Protein AF-A0A6N7WEH2-F1 (afdb_monomer)

Foldseek 3Di:
DDDDDDPCSVVDDDDDDDDFADFPFPADDDDPDPVVNVVVVVVLVFQRCCDHPARAPGNPDDNDPDPVRRVVSVVVCVRGRD

Structure (mmCIF, N/CA/C/O backbone):
data_AF-A0A6N7WEH2-F1
#
_entry.id   AF-A0A6N7WEH2-F1
#
loop_
_atom_site.group_PDB
_atom_site.id
_atom_site.type_symbol
_atom_site.label_atom_id
_atom_site.label_alt_id
_atom_site.label_comp_id
_atom_site.label_asym_id
_atom_site.label_entity_id
_atom_site.label_seq_id
_atom_site.pdbx_PDB_ins_code
_atom_site.Cartn_x
_atom_site.Cartn_y
_atom_site.Cartn_z
_atom_site.occupancy
_atom_site.B_iso_or_equiv
_atom_site.auth_seq_id
_atom_site.auth_comp_id
_atom_site.auth_asym_id
_atom_site.auth_atom_id
_atom_site.pdbx_PDB_model_num
ATOM 1 N N . MET A 1 1 ? -14.994 -0.267 15.156 1.00 70.75 1 MET A N 1
ATOM 2 C CA . MET A 1 1 ? -15.809 0.598 16.031 1.00 70.75 1 MET A CA 1
ATOM 3 C C . MET A 1 1 ? -17.125 -0.116 16.246 1.00 70.75 1 MET A C 1
ATOM 5 O O . MET A 1 1 ? -17.693 -0.576 15.266 1.00 70.75 1 MET A O 1
ATOM 9 N N . PHE A 1 2 ? -17.542 -0.306 17.493 1.00 81.44 2 PHE A N 1
ATOM 10 C CA . PHE A 1 2 ? -18.834 -0.911 17.805 1.00 81.44 2 PHE A CA 1
ATOM 11 C C . PHE A 1 2 ? -19.812 0.211 18.149 1.00 81.44 2 PHE A C 1
ATOM 13 O O . PHE A 1 2 ? -19.491 1.047 18.991 1.00 81.44 2 PHE A O 1
ATOM 20 N N . VAL A 1 3 ? -20.964 0.239 17.479 1.00 80.81 3 VAL A N 1
ATOM 21 C CA . VAL A 1 3 ? -22.069 1.150 17.794 1.00 80.81 3 VAL A CA 1
ATOM 22 C C . VAL A 1 3 ? -23.194 0.284 18.369 1.00 80.81 3 VAL A C 1
ATOM 24 O O . VAL A 1 3 ? -23.728 -0.549 17.633 1.00 80.81 3 VAL A O 1
ATOM 27 N N . PRO A 1 4 ? -23.507 0.389 19.673 1.00 78.38 4 PRO A N 1
ATOM 28 C CA . PRO A 1 4 ? -24.557 -0.416 20.287 1.00 78.38 4 PRO A CA 1
ATOM 29 C C . PRO A 1 4 ? -25.925 -0.054 19.706 1.00 78.38 4 PRO A C 1
ATOM 31 O O . PRO A 1 4 ? -26.205 1.114 19.451 1.00 78.38 4 PRO A O 1
ATOM 34 N N . VAL A 1 5 ? -26.780 -1.058 19.515 1.00 78.50 5 VAL A N 1
ATOM 35 C CA . VAL A 1 5 ? -28.139 -0.875 18.987 1.00 78.50 5 VAL A CA 1
ATOM 36 C C . VAL A 1 5 ? -29.049 -0.300 20.084 1.00 78.50 5 VAL A C 1
ATOM 38 O O . VAL A 1 5 ? -29.102 -0.857 21.178 1.00 78.50 5 VAL A O 1
ATOM 41 N N . GLY A 1 6 ? -29.757 0.804 19.810 1.00 80.94 6 GLY A N 1
ATOM 42 C CA . GLY A 1 6 ? -30.671 1.468 20.753 1.00 80.94 6 GLY A CA 1
ATOM 43 C C . GLY A 1 6 ? -31.343 2.721 20.170 1.00 80.94 6 GLY A C 1
ATOM 44 O O . GLY A 1 6 ? -31.026 3.126 19.052 1.00 80.94 6 GLY A O 1
ATOM 45 N N . GLU A 1 7 ? -32.251 3.347 20.931 1.00 73.69 7 GLU A N 1
ATOM 46 C CA . GLU A 1 7 ? -33.112 4.464 20.475 1.00 73.69 7 GLU A CA 1
ATOM 47 C C . GLU A 1 7 ? -32.348 5.678 19.915 1.00 73.69 7 GLU A C 1
ATOM 49 O O . GLU A 1 7 ? -32.871 6.395 19.069 1.00 73.69 7 GLU A O 1
ATOM 54 N N . ASN A 1 8 ? -31.088 5.871 20.316 1.00 75.31 8 ASN A N 1
ATOM 55 C CA . ASN A 1 8 ? -30.264 7.012 19.908 1.00 75.31 8 ASN A CA 1
ATOM 56 C C . ASN A 1 8 ? -29.270 6.705 18.770 1.00 75.31 8 ASN A C 1
ATOM 58 O O . ASN A 1 8 ? -28.462 7.565 18.427 1.00 75.31 8 ASN A O 1
ATOM 62 N N . VAL A 1 9 ? -29.294 5.507 18.166 1.00 80.19 9 VAL A N 1
ATOM 63 C CA . VAL A 1 9 ? -28.396 5.153 17.040 1.00 80.19 9 VAL A CA 1
ATOM 64 C C . VAL A 1 9 ? -28.575 6.086 15.846 1.00 80.19 9 VAL A C 1
ATOM 66 O O . VAL A 1 9 ? -27.601 6.425 15.181 1.00 80.19 9 VAL A O 1
ATOM 69 N N . SER A 1 10 ? -29.803 6.540 15.602 1.00 78.06 10 SER A N 1
ATOM 70 C CA . SER A 1 10 ? -30.138 7.485 14.532 1.00 78.06 10 SER A CA 1
ATOM 71 C C . SER A 1 10 ? -29.506 8.872 14.709 1.00 78.06 10 SER A C 1
ATOM 73 O O . SER A 1 10 ? -29.486 9.643 13.754 1.00 78.06 10 SER A O 1
ATOM 75 N N . LEU A 1 11 ? -28.975 9.186 15.897 1.00 83.94 11 LEU A N 1
ATOM 76 C CA . LEU A 1 11 ? -28.289 10.446 16.203 1.00 83.94 11 LEU A CA 1
ATOM 77 C C . LEU A 1 11 ? -26.764 10.367 15.999 1.00 83.94 11 LEU A C 1
ATOM 79 O O . LEU A 1 11 ? -26.071 11.361 16.209 1.00 83.94 11 LEU A O 1
ATOM 83 N N . VAL A 1 12 ? -26.221 9.202 15.622 1.00 86.00 12 VAL A N 1
ATOM 84 C CA . VAL A 1 12 ? -24.776 8.983 15.461 1.00 86.00 12 VAL A CA 1
ATOM 85 C C . VAL A 1 12 ? -24.390 8.986 13.983 1.00 86.00 12 VAL A C 1
ATOM 87 O O . VAL A 1 12 ? -24.828 8.133 13.214 1.00 86.00 12 VAL A O 1
ATOM 90 N N . THR A 1 13 ? -23.488 9.889 13.601 1.00 88.31 13 THR A N 1
ATOM 91 C CA . THR A 1 13 ? -22.845 9.886 12.278 1.00 88.31 13 THR A CA 1
ATOM 92 C C . THR A 1 13 ? -21.518 9.134 12.346 1.00 88.31 13 THR A C 1
ATOM 94 O O . THR A 1 13 ? -20.698 9.386 13.229 1.00 88.31 13 THR A O 1
ATOM 97 N N . VAL A 1 14 ? -21.293 8.207 11.411 1.00 88.00 14 VAL A N 1
ATOM 98 C CA . VAL A 1 14 ? -20.025 7.475 11.281 1.00 88.00 14 VAL A CA 1
ATOM 99 C C . VAL A 1 14 ? -19.262 8.013 10.081 1.00 88.00 14 VAL A C 1
ATOM 101 O O . VAL A 1 14 ? -19.747 7.951 8.954 1.00 88.00 14 VAL A O 1
ATOM 104 N N . GLU A 1 15 ? -18.046 8.489 10.324 1.00 91.81 15 GLU A N 1
ATOM 105 C CA . GLU A 1 15 ? -17.159 9.016 9.290 1.00 91.81 15 GLU A CA 1
ATOM 106 C C . GLU A 1 1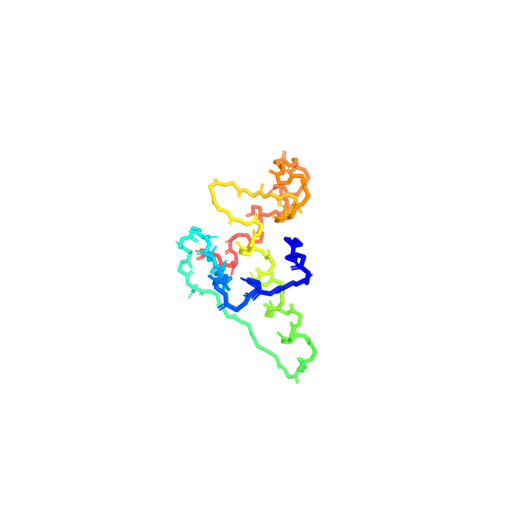5 ? -15.831 8.256 9.279 1.00 91.81 15 GLU A C 1
ATOM 108 O O . GLU A 1 15 ? -15.324 7.821 10.317 1.00 91.81 15 GLU A O 1
ATOM 113 N N . ALA A 1 16 ? -15.249 8.109 8.090 1.00 92.00 16 ALA A N 1
ATOM 114 C CA . ALA A 1 16 ? -13.914 7.563 7.904 1.00 92.00 16 ALA A CA 1
ATOM 115 C C . ALA A 1 16 ? -13.028 8.628 7.258 1.00 92.00 16 ALA A C 1
ATOM 117 O O . ALA A 1 16 ? -13.257 9.043 6.125 1.00 92.00 16 ALA A O 1
ATOM 118 N N . LEU A 1 17 ? -11.997 9.053 7.983 1.00 93.81 17 LEU A N 1
ATOM 119 C CA . LEU A 1 17 ? -11.014 10.001 7.475 1.00 93.81 17 LEU A CA 1
ATOM 120 C C . LEU A 1 17 ? -9.840 9.229 6.885 1.00 93.81 17 LEU A C 1
ATOM 122 O O . LEU A 1 17 ? -9.061 8.610 7.616 1.00 93.81 17 LEU A O 1
ATOM 126 N N . TYR A 1 18 ? -9.710 9.270 5.562 1.00 91.31 18 TYR A N 1
ATOM 127 C CA . TYR A 1 18 ? -8.557 8.695 4.888 1.00 91.31 18 TYR A CA 1
ATOM 128 C C . TYR A 1 18 ? -7.342 9.606 5.072 1.00 91.31 18 TYR A C 1
ATOM 130 O O . TYR A 1 18 ? -7.328 10.746 4.613 1.00 91.31 18 TYR A O 1
ATOM 138 N N . LYS A 1 19 ? -6.326 9.106 5.779 1.00 89.38 19 LYS A N 1
ATOM 139 C CA . LYS A 1 19 ? -5.057 9.805 5.997 1.00 89.38 19 LYS A CA 1
ATOM 140 C C . LYS A 1 19 ? -3.968 9.123 5.190 1.00 89.38 19 LYS A C 1
ATOM 142 O O . LYS A 1 19 ? -3.792 7.913 5.309 1.00 89.38 19 LYS A O 1
ATOM 147 N N . TYR A 1 20 ? -3.236 9.909 4.416 1.00 89.44 20 TYR A N 1
ATOM 148 C CA . TYR A 1 20 ? -2.158 9.432 3.564 1.00 89.44 20 TYR A CA 1
ATOM 149 C C . TYR A 1 20 ? -1.087 10.514 3.411 1.00 89.44 20 TYR A C 1
ATOM 151 O O . TYR A 1 20 ? -1.343 11.695 3.656 1.00 89.44 20 TYR A O 1
ATOM 159 N N . VAL A 1 21 ? 0.114 10.097 3.018 1.00 90.88 21 VAL A N 1
ATOM 160 C CA . VAL A 1 21 ? 1.115 11.002 2.447 1.00 90.88 21 VAL A CA 1
ATOM 161 C C . VAL A 1 21 ? 0.881 11.033 0.947 1.00 90.88 21 VAL A C 1
ATOM 163 O O . VAL A 1 21 ? 0.714 9.981 0.328 1.00 90.88 21 VAL A O 1
ATOM 166 N N . ASP A 1 22 ? 0.817 12.233 0.376 1.00 88.88 22 ASP A N 1
ATOM 167 C CA . ASP A 1 22 ? 0.540 12.386 -1.046 1.00 88.88 22 ASP A CA 1
ATOM 168 C C . ASP A 1 22 ? 1.758 11.974 -1.880 1.00 88.88 22 ASP A C 1
ATOM 170 O O . ASP A 1 22 ? 2.764 12.683 -1.950 1.00 88.88 22 ASP A O 1
ATOM 174 N N . PHE A 1 23 ? 1.671 10.788 -2.482 1.00 86.25 23 PHE A N 1
ATOM 175 C CA . PHE A 1 23 ? 2.663 10.280 -3.419 1.00 86.25 23 PHE A CA 1
ATOM 176 C C . PHE A 1 23 ? 2.133 10.461 -4.843 1.00 86.25 23 PHE A C 1
ATOM 178 O O . PHE A 1 23 ? 1.128 9.825 -5.191 1.00 86.25 23 PHE A O 1
ATOM 185 N N . PRO A 1 24 ? 2.808 11.240 -5.708 1.00 83.94 24 PRO A N 1
ATOM 186 C CA . PRO A 1 24 ? 2.371 11.400 -7.087 1.00 83.94 24 PRO A CA 1
ATOM 187 C C . PRO A 1 24 ? 2.290 10.033 -7.777 1.00 83.94 24 PRO A C 1
ATOM 189 O O . PRO A 1 24 ? 3.189 9.198 -7.653 1.00 83.94 24 PRO A O 1
ATOM 192 N N . LYS A 1 25 ? 1.200 9.779 -8.506 1.00 82.19 25 LYS A N 1
ATOM 193 C CA . LYS A 1 25 ? 1.040 8.540 -9.275 1.00 82.19 25 LYS A CA 1
ATOM 194 C C . LYS A 1 25 ? 1.902 8.610 -10.536 1.00 82.19 25 LYS A C 1
ATOM 196 O O . LYS A 1 25 ? 1.455 9.097 -11.568 1.00 82.19 25 LYS A O 1
ATOM 201 N N . ARG A 1 26 ? 3.159 8.178 -10.418 1.00 87.62 26 ARG A N 1
ATOM 202 C CA . ARG A 1 26 ? 4.146 8.181 -11.515 1.00 87.62 26 ARG A CA 1
ATOM 203 C C . ARG A 1 26 ? 4.227 6.854 -12.261 1.00 87.62 26 ARG A C 1
ATOM 205 O O . ARG A 1 26 ? 4.674 6.821 -13.400 1.00 87.62 26 ARG A O 1
ATOM 212 N N . SER A 1 27 ? 3.772 5.779 -11.631 1.00 87.94 27 SER A N 1
ATOM 213 C CA . SER A 1 27 ? 3.874 4.428 -12.157 1.00 87.94 27 SER A CA 1
ATOM 214 C C . SER A 1 27 ? 2.600 3.971 -12.863 1.00 87.94 27 SER A C 1
ATOM 216 O O . SER A 1 27 ? 1.477 4.353 -12.518 1.00 87.94 27 SER A O 1
ATOM 218 N N . SER A 1 28 ? 2.781 3.113 -13.864 1.00 92.88 28 SER A N 1
ATOM 219 C CA . SER A 1 28 ? 1.701 2.373 -14.510 1.00 92.88 28 SER A CA 1
ATOM 220 C C . SER A 1 28 ? 2.233 1.039 -15.021 1.00 92.88 28 SER A C 1
ATOM 222 O O . SER A 1 28 ? 3.395 0.934 -15.409 1.00 92.88 28 SER A O 1
ATOM 224 N N . PHE A 1 29 ? 1.381 0.021 -15.006 1.00 95.94 29 PHE A N 1
ATOM 225 C CA . PHE A 1 29 ? 1.668 -1.288 -15.573 1.00 95.94 29 PHE A CA 1
ATOM 226 C C . PHE A 1 29 ? 0.389 -1.828 -16.205 1.00 95.94 29 PHE A C 1
ATOM 228 O O . PHE A 1 29 ? -0.705 -1.627 -15.676 1.00 95.94 29 PHE A O 1
ATOM 235 N N . SER A 1 30 ? 0.528 -2.508 -17.339 1.00 97.44 30 SER A N 1
ATOM 236 C CA . SER A 1 30 ? -0.561 -3.233 -17.979 1.00 97.44 30 SER A CA 1
ATOM 237 C C . SER A 1 30 ? 0.003 -4.338 -18.863 1.00 97.44 30 SER A C 1
ATOM 239 O O . SER A 1 30 ? 1.041 -4.170 -19.505 1.00 97.44 30 SER A O 1
ATOM 241 N N . CYS A 1 31 ? -0.693 -5.466 -18.904 1.00 98.38 31 CYS A N 1
ATOM 242 C CA . CYS A 1 31 ? -0.414 -6.585 -19.788 1.00 98.38 31 CYS A CA 1
ATOM 243 C C . CYS A 1 31 ? -1.720 -7.237 -20.275 1.00 98.38 31 C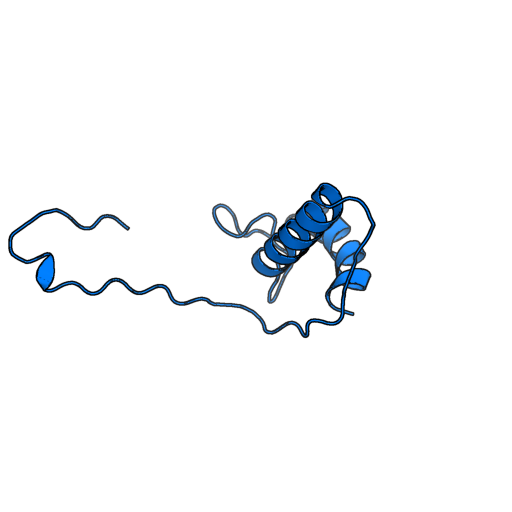YS A C 1
ATOM 245 O O . CYS A 1 31 ? -2.819 -6.832 -19.886 1.00 98.38 31 CYS A O 1
ATOM 247 N N . SER A 1 32 ? -1.608 -8.246 -21.142 1.00 98.69 32 SER A N 1
ATOM 248 C CA . SER A 1 32 ? -2.759 -8.987 -21.679 1.00 98.69 32 SER A CA 1
ATOM 249 C C . SER A 1 32 ? -3.480 -9.850 -20.639 1.00 98.69 32 SER A C 1
ATOM 251 O O . SER A 1 32 ? -4.642 -10.199 -20.843 1.00 98.69 32 SER A O 1
ATOM 253 N N . ASP A 1 33 ? -2.818 -10.193 -19.532 1.00 98.69 33 ASP A N 1
ATOM 254 C CA . ASP A 1 33 ? -3.407 -10.979 -18.453 1.00 98.69 33 ASP A CA 1
ATOM 255 C C . ASP A 1 33 ? -4.133 -10.068 -17.448 1.00 98.69 33 ASP A C 1
ATOM 257 O O . ASP A 1 33 ? -3.530 -9.291 -16.701 1.00 98.69 33 ASP A O 1
ATOM 261 N N . GLY A 1 34 ? -5.462 -10.187 -17.410 1.00 98.69 34 GLY A N 1
ATOM 262 C CA . GLY A 1 34 ? -6.304 -9.398 -16.513 1.00 98.69 34 GLY A CA 1
ATOM 263 C C . GLY A 1 34 ? -6.070 -9.676 -15.024 1.00 98.69 34 GLY A C 1
ATOM 264 O O . GLY A 1 34 ? -6.235 -8.770 -14.205 1.00 98.69 34 GLY A O 1
ATOM 265 N N . LEU A 1 35 ? -5.654 -10.890 -14.649 1.00 98.69 35 LEU A N 1
ATOM 266 C CA . LEU A 1 35 ? -5.342 -11.221 -13.259 1.00 98.69 35 LEU A CA 1
ATOM 267 C C . LEU A 1 35 ? -4.062 -10.514 -12.813 1.00 98.69 35 LEU A C 1
ATOM 269 O O . LEU A 1 35 ? -4.028 -9.952 -11.720 1.00 98.69 35 LEU A O 1
ATOM 273 N N . VAL A 1 36 ? -3.038 -10.489 -13.665 1.00 98.69 36 VAL A N 1
ATOM 274 C CA . VAL A 1 36 ? -1.769 -9.810 -13.363 1.00 98.69 36 VAL A CA 1
ATOM 275 C C . VAL A 1 36 ? -1.978 -8.302 -13.223 1.00 98.69 36 VAL A C 1
ATOM 277 O O . VAL A 1 36 ? -1.449 -7.697 -12.290 1.00 98.69 36 VAL A O 1
ATOM 280 N N . ASN A 1 37 ? -2.821 -7.699 -14.064 1.00 98.56 37 ASN A N 1
ATOM 281 C CA . ASN A 1 37 ? -3.192 -6.286 -13.924 1.00 98.56 37 ASN A CA 1
ATOM 282 C C 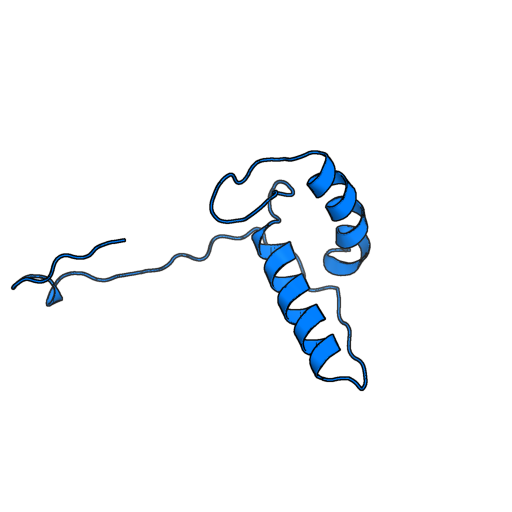. ASN A 1 37 ? -3.853 -6.004 -12.564 1.00 98.56 37 ASN A C 1
ATOM 284 O O . ASN A 1 37 ? -3.500 -5.040 -11.887 1.00 98.56 37 ASN A O 1
ATOM 288 N N . ARG A 1 38 ? -4.754 -6.887 -12.116 1.00 98.44 38 ARG A N 1
ATOM 289 C CA . ARG A 1 38 ? -5.395 -6.765 -10.801 1.00 98.44 38 ARG A CA 1
ATOM 290 C C . ARG A 1 38 ? -4.411 -6.959 -9.646 1.00 98.44 38 ARG A C 1
ATOM 292 O O . ARG A 1 38 ? -4.529 -6.268 -8.638 1.00 98.44 38 ARG A O 1
ATOM 299 N N . ILE A 1 39 ? -3.454 -7.882 -9.776 1.00 98.38 39 ILE A N 1
ATOM 300 C CA . ILE A 1 39 ? -2.377 -8.055 -8.789 1.00 98.38 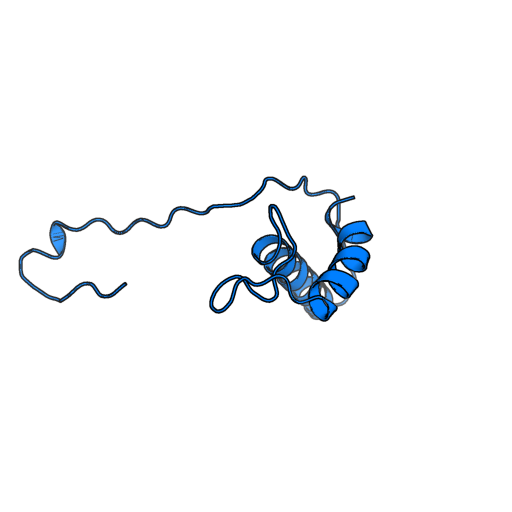39 ILE A CA 1
ATOM 301 C C . ILE A 1 39 ? -1.605 -6.744 -8.652 1.00 98.38 39 ILE A C 1
ATOM 303 O O . ILE A 1 39 ? -1.441 -6.266 -7.535 1.00 98.38 39 ILE A O 1
ATOM 307 N N . TRP A 1 40 ? -1.212 -6.124 -9.768 1.00 97.19 40 TRP A N 1
ATOM 308 C CA . TRP A 1 40 ? -0.507 -4.844 -9.749 1.00 97.19 40 TRP A CA 1
ATOM 309 C C . TRP A 1 40 ? -1.305 -3.733 -9.053 1.00 97.19 40 TRP A C 1
ATOM 311 O O . TRP A 1 40 ? -0.770 -3.058 -8.175 1.00 97.19 40 TRP A O 1
ATOM 321 N N . GLU A 1 41 ? -2.589 -3.563 -9.386 1.00 96.88 41 GLU A N 1
ATOM 322 C CA . GLU A 1 41 ? -3.449 -2.543 -8.762 1.00 96.88 41 GLU A CA 1
ATOM 323 C C . GLU A 1 41 ? -3.582 -2.725 -7.244 1.00 96.88 41 GLU A C 1
ATOM 325 O O . GLU A 1 41 ? -3.505 -1.756 -6.478 1.00 96.88 41 GLU A O 1
ATOM 330 N N . VAL A 1 42 ? -3.762 -3.970 -6.791 1.00 97.44 42 VAL A N 1
ATOM 331 C CA . VAL A 1 42 ? -3.833 -4.285 -5.360 1.00 97.44 42 VAL A CA 1
ATOM 332 C C . VAL A 1 42 ? -2.476 -4.050 -4.698 1.00 97.44 42 VAL A C 1
ATOM 334 O O . VAL A 1 42 ? -2.434 -3.430 -3.639 1.00 97.44 42 VAL A O 1
ATOM 337 N N . SER A 1 43 ? -1.373 -4.467 -5.324 1.00 96.31 43 SER A N 1
ATOM 338 C CA . SER A 1 43 ? -0.019 -4.248 -4.809 1.00 96.31 43 SER A CA 1
ATOM 339 C C . SER A 1 43 ? 0.330 -2.763 -4.674 1.00 96.31 43 SER A C 1
ATOM 341 O O . SER A 1 43 ? 0.833 -2.379 -3.622 1.00 96.31 43 SER A O 1
ATOM 343 N N . ASP A 1 44 ? 0.019 -1.913 -5.662 1.00 95.06 44 ASP A N 1
ATOM 344 C CA . ASP A 1 44 ? 0.220 -0.453 -5.573 1.00 95.06 44 ASP A CA 1
ATOM 345 C C . ASP A 1 44 ? -0.605 0.146 -4.424 1.00 95.06 44 ASP A C 1
ATOM 347 O O . ASP A 1 44 ? -0.087 0.901 -3.600 1.00 95.06 44 ASP A O 1
ATOM 351 N N . THR A 1 45 ? -1.871 -0.262 -4.294 1.00 94.44 45 THR A N 1
ATOM 352 C CA . THR A 1 45 ? -2.745 0.187 -3.198 1.00 94.44 45 THR A CA 1
ATOM 353 C C . THR A 1 45 ? -2.189 -0.224 -1.833 1.00 94.44 45 THR A C 1
ATOM 355 O O . THR A 1 45 ? -2.091 0.601 -0.925 1.00 94.44 45 THR A O 1
ATOM 358 N N . THR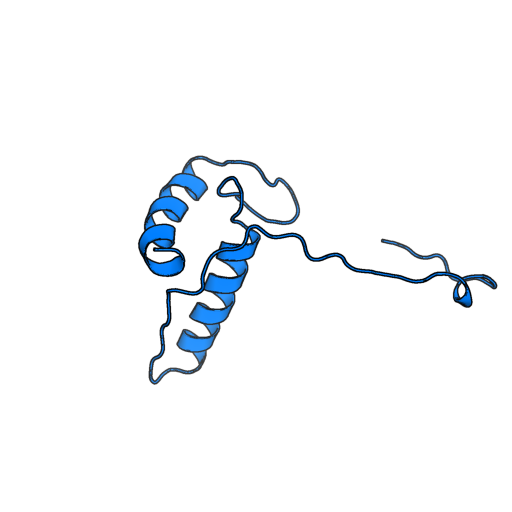 A 1 46 ? -1.792 -1.488 -1.671 1.00 95.69 46 THR A N 1
ATOM 359 C CA . THR A 1 46 ? -1.210 -2.000 -0.426 1.00 95.69 46 THR A CA 1
ATOM 360 C C . THR A 1 46 ? 0.091 -1.286 -0.091 1.00 95.69 46 THR A C 1
ATOM 362 O O . THR A 1 46 ? 0.266 -0.864 1.052 1.00 95.69 46 THR A O 1
ATOM 365 N N . PHE A 1 47 ? 0.970 -1.100 -1.075 1.00 95.38 47 PHE A N 1
ATOM 366 C CA . PHE A 1 47 ? 2.247 -0.431 -0.871 1.00 95.38 47 PHE A CA 1
ATOM 367 C C . PHE A 1 47 ? 2.047 1.018 -0.426 1.00 95.38 47 PHE A C 1
ATOM 369 O O . PHE A 1 47 ? 2.660 1.442 0.549 1.00 95.38 47 PHE A O 1
ATOM 376 N N . ARG A 1 48 ? 1.120 1.759 -1.049 1.00 93.62 48 ARG A N 1
ATOM 377 C CA . ARG A 1 48 ? 0.750 3.123 -0.628 1.00 93.62 48 ARG A CA 1
ATOM 378 C C . ARG A 1 48 ? 0.179 3.172 0.786 1.00 93.62 48 ARG A C 1
ATOM 380 O O . ARG A 1 48 ? 0.527 4.075 1.530 1.00 93.62 48 ARG A O 1
ATOM 387 N N . LEU A 1 49 ? -0.659 2.213 1.180 1.00 94.56 49 LEU A N 1
ATOM 388 C CA . LEU A 1 49 ? -1.217 2.147 2.539 1.00 94.56 49 LEU A CA 1
ATOM 389 C C . LEU A 1 49 ? -0.162 1.814 3.605 1.00 94.56 49 LEU A C 1
ATOM 391 O O . LEU A 1 49 ? -0.287 2.248 4.750 1.00 94.56 49 LEU A O 1
ATOM 395 N N . ALA A 1 50 ? 0.856 1.036 3.239 1.00 95.94 50 ALA A N 1
ATOM 396 C CA . ALA A 1 50 ? 1.997 0.703 4.088 1.00 95.94 50 ALA A CA 1
ATOM 397 C C . ALA A 1 50 ? 3.146 1.728 3.987 1.00 95.94 50 ALA A C 1
ATOM 399 O O . ALA A 1 50 ? 4.176 1.559 4.636 1.00 95.94 50 ALA A O 1
ATOM 400 N N . SER A 1 51 ? 2.971 2.797 3.205 1.00 94.25 51 SER A N 1
ATOM 401 C CA . SER A 1 51 ? 3.968 3.846 2.997 1.00 94.25 51 SER A CA 1
ATOM 402 C C . SER A 1 51 ? 3.461 5.195 3.489 1.00 94.25 51 SER A C 1
ATOM 404 O O . SER A 1 51 ? 2.299 5.560 3.336 1.00 94.25 51 SER A O 1
ATOM 406 N N . GLY A 1 52 ? 4.358 5.987 4.056 1.00 89.44 52 GLY A N 1
ATOM 407 C CA . GLY A 1 52 ? 4.066 7.354 4.454 1.00 89.44 52 GLY A CA 1
ATOM 408 C C . GLY A 1 52 ? 5.355 8.096 4.744 1.00 89.44 52 GLY A C 1
ATOM 409 O O . GLY A 1 52 ? 6.223 8.206 3.887 1.00 89.44 52 GLY A O 1
ATOM 410 N N . ILE A 1 53 ? 5.504 8.563 5.981 1.00 91.12 53 ILE A N 1
ATOM 411 C CA . ILE A 1 53 ? 6.782 9.107 6.466 1.00 91.12 53 ILE A CA 1
ATOM 412 C C . ILE A 1 53 ? 7.861 8.000 6.490 1.00 91.12 53 ILE A C 1
ATOM 414 O O . ILE A 1 53 ? 9.039 8.280 6.292 1.00 91.12 53 ILE A O 1
ATOM 418 N N . PHE A 1 54 ? 7.444 6.741 6.677 1.00 94.06 54 PHE A N 1
ATOM 419 C CA . PHE A 1 54 ? 8.285 5.541 6.658 1.00 94.06 54 PHE A CA 1
ATOM 420 C C . PHE A 1 54 ? 7.597 4.402 5.888 1.00 94.06 54 PHE A C 1
ATOM 422 O O . PHE A 1 54 ? 6.393 4.476 5.627 1.00 94.06 54 PHE A O 1
ATOM 429 N N . PHE A 1 55 ? 8.353 3.344 5.574 1.00 95.88 55 PHE A N 1
ATOM 430 C CA . PHE A 1 55 ? 7.806 2.054 5.146 1.00 95.88 55 PHE A CA 1
ATOM 431 C C . PHE A 1 55 ? 7.471 1.203 6.369 1.00 95.88 55 PHE A C 1
ATOM 433 O O . PHE A 1 55 ? 8.303 1.046 7.265 1.00 95.88 55 PHE A O 1
ATOM 440 N N . LEU A 1 56 ? 6.246 0.693 6.406 1.00 96.62 56 LEU A N 1
ATOM 441 C CA . LEU A 1 56 ? 5.693 -0.079 7.510 1.00 96.62 56 LEU A CA 1
ATOM 442 C C . LEU A 1 56 ? 5.489 -1.531 7.079 1.00 96.62 56 LEU A C 1
ATOM 444 O O . LEU A 1 56 ? 5.171 -1.794 5.923 1.00 96.62 56 LEU A O 1
ATOM 448 N N . ASP A 1 57 ? 5.574 -2.457 8.027 1.00 96.12 57 ASP A N 1
ATOM 449 C CA . ASP A 1 57 ? 5.195 -3.864 7.824 1.00 96.12 57 ASP A CA 1
ATOM 450 C C . ASP A 1 57 ? 3.707 -4.026 7.450 1.00 96.12 57 ASP A C 1
ATOM 452 O O . ASP A 1 57 ? 3.315 -4.907 6.686 1.00 96.12 57 ASP A O 1
ATOM 456 N N . GLY A 1 58 ? 2.844 -3.146 7.967 1.00 95.31 58 GLY A N 1
ATOM 457 C CA . GLY A 1 58 ? 1.427 -3.164 7.640 1.00 95.31 58 GLY A CA 1
ATOM 458 C C . GLY A 1 58 ? 0.624 -2.014 8.236 1.00 95.31 58 GLY A C 1
ATOM 459 O O . GLY A 1 58 ? 0.927 -1.467 9.292 1.00 95.31 58 GLY A O 1
ATOM 460 N N . VAL A 1 59 ? -0.487 -1.674 7.578 1.00 94.12 59 VAL A N 1
ATOM 461 C CA . VAL A 1 59 ? -1.311 -0.496 7.915 1.00 94.12 59 VAL A CA 1
ATOM 462 C C . VAL A 1 59 ? -2.215 -0.676 9.148 1.00 94.12 59 VAL A C 1
ATOM 464 O O . VAL A 1 59 ? -2.761 0.299 9.667 1.00 94.12 59 VAL A O 1
ATOM 467 N N . LYS A 1 60 ? -2.426 -1.902 9.651 1.00 93.06 60 LYS A N 1
ATOM 468 C CA . LYS A 1 60 ? -3.418 -2.169 10.717 1.00 93.06 60 LYS A CA 1
ATOM 469 C C . LYS A 1 60 ? -2.819 -2.458 12.094 1.00 93.06 60 LYS A C 1
ATOM 471 O O . LYS A 1 60 ? -3.233 -1.803 13.044 1.00 93.06 60 LYS A O 1
ATOM 476 N N . ARG A 1 61 ? -1.983 -3.496 12.221 1.00 92.19 61 ARG A N 1
ATOM 477 C CA . ARG A 1 61 ? -1.620 -4.077 13.526 1.00 92.19 61 ARG A CA 1
ATOM 478 C C . ARG A 1 61 ? -0.423 -3.369 14.151 1.00 92.19 61 ARG A C 1
ATOM 480 O O . ARG A 1 61 ? -0.615 -2.650 15.122 1.00 92.19 61 ARG A O 1
ATOM 487 N N . GLU A 1 62 ? 0.773 -3.613 13.621 1.00 89.69 62 GLU A N 1
ATOM 488 C CA . GLU A 1 62 ? 2.014 -3.177 14.263 1.00 89.69 62 GLU A CA 1
ATOM 489 C C . GLU A 1 62 ? 2.409 -1.796 13.763 1.00 89.69 62 GLU A C 1
ATOM 491 O O . GLU A 1 62 ? 2.599 -0.908 14.589 1.00 89.69 62 GLU A O 1
ATOM 496 N N . ARG A 1 63 ? 2.383 -1.557 12.443 1.00 92.25 63 ARG A N 1
ATOM 497 C CA . ARG A 1 63 ? 2.789 -0.268 11.851 1.00 92.25 63 ARG A CA 1
ATOM 498 C C . ARG A 1 63 ? 4.224 0.079 12.253 1.00 92.25 63 ARG A C 1
ATOM 500 O O . ARG A 1 63 ? 4.527 1.235 12.548 1.00 92.25 63 ARG A O 1
ATOM 507 N N . TRP A 1 64 ? 5.078 -0.933 12.341 1.00 96.06 64 TRP A N 1
ATOM 508 C CA . TRP A 1 64 ? 6.471 -0.803 12.740 1.00 96.06 64 TRP A CA 1
ATOM 509 C C . TRP A 1 64 ? 7.367 -0.784 11.514 1.00 96.06 64 TRP A C 1
ATOM 511 O O . TRP A 1 64 ? 7.045 -1.320 10.453 1.00 96.06 64 TRP A O 1
ATOM 521 N N . ILE A 1 65 ? 8.525 -0.160 11.689 1.00 96.88 65 ILE A N 1
ATOM 522 C CA . ILE A 1 65 ? 9.58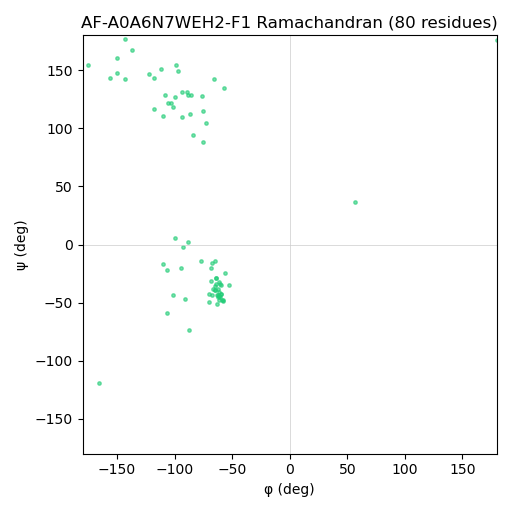7 -0.192 10.695 1.00 96.88 65 ILE A CA 1
ATOM 523 C C . ILE A 1 65 ? 10.363 -1.483 10.931 1.00 96.88 65 ILE A C 1
ATOM 525 O O . ILE A 1 65 ? 11.266 -1.542 11.768 1.00 96.88 65 ILE A O 1
ATOM 529 N N . TRP A 1 66 ? 9.983 -2.525 10.206 1.00 97.44 66 TRP A N 1
ATOM 530 C CA . TRP A 1 66 ? 10.726 -3.774 10.172 1.00 97.44 66 TRP A CA 1
ATOM 531 C C . TRP A 1 66 ? 11.789 -3.701 9.078 1.00 97.44 66 TRP A C 1
ATOM 533 O O . TRP A 1 66 ? 11.514 -3.325 7.942 1.00 97.44 66 TRP A O 1
ATOM 543 N N . SER A 1 67 ? 13.037 -4.013 9.425 1.00 96.75 67 SER A N 1
ATOM 544 C CA . SER A 1 67 ? 14.180 -3.796 8.528 1.00 96.75 67 SER A CA 1
ATOM 545 C C . SER A 1 67 ? 14.120 -4.640 7.252 1.00 96.75 67 SER A C 1
ATOM 547 O O . SER A 1 67 ? 14.534 -4.161 6.198 1.00 96.75 67 SER A O 1
ATOM 549 N N . GLY A 1 68 ? 13.583 -5.863 7.328 1.00 96.50 68 GLY A N 1
ATOM 550 C CA . GLY A 1 68 ? 13.378 -6.728 6.163 1.00 96.50 68 GLY A CA 1
ATOM 551 C C . GLY A 1 68 ? 12.393 -6.119 5.164 1.00 96.50 68 GLY A C 1
ATOM 552 O O . GLY A 1 68 ? 12.717 -5.958 3.987 1.00 96.50 68 GLY A O 1
ATOM 553 N N . ASP A 1 69 ? 11.229 -5.704 5.655 1.00 96.94 69 ASP A N 1
ATOM 554 C CA . ASP A 1 69 ? 10.174 -5.054 4.878 1.00 96.94 69 ASP A CA 1
ATOM 555 C C . ASP A 1 69 ? 10.645 -3.713 4.312 1.00 96.94 69 ASP A C 1
ATOM 557 O O . ASP A 1 69 ? 10.439 -3.426 3.132 1.00 96.94 69 ASP A O 1
ATOM 561 N N . ALA A 1 70 ? 11.347 -2.909 5.116 1.00 96.69 70 ALA A N 1
ATOM 562 C CA . ALA A 1 70 ? 11.914 -1.641 4.675 1.00 96.69 70 ALA A CA 1
ATOM 563 C C . ALA A 1 70 ? 12.920 -1.851 3.534 1.00 96.69 70 ALA A C 1
ATOM 565 O O . ALA A 1 70 ? 12.841 -1.161 2.519 1.00 96.69 70 ALA A O 1
ATOM 566 N N . TYR A 1 71 ? 13.820 -2.835 3.655 1.00 96.25 71 TYR A N 1
ATOM 567 C CA . TYR A 1 71 ? 14.802 -3.157 2.617 1.00 96.25 71 TYR A CA 1
ATOM 568 C C . TYR A 1 71 ? 14.139 -3.500 1.275 1.00 96.25 71 TYR A C 1
ATOM 570 O O . TYR A 1 71 ? 14.509 -2.935 0.245 1.00 96.25 71 TYR A O 1
ATOM 578 N N . GLN A 1 72 ? 13.120 -4.364 1.281 1.00 96.50 72 GLN A N 1
ATOM 579 C CA . GLN A 1 72 ? 12.357 -4.692 0.071 1.00 96.50 72 GLN A CA 1
ATOM 580 C C . GLN A 1 72 ? 11.580 -3.480 -0.464 1.00 96.50 72 GLN A C 1
ATOM 582 O O . GLN A 1 72 ? 11.542 -3.239 -1.673 1.00 96.50 72 GLN A O 1
ATOM 587 N N . SER A 1 73 ? 11.009 -2.678 0.433 1.00 96.56 73 SER A N 1
ATOM 588 C CA . SER A 1 73 ? 10.221 -1.499 0.075 1.00 96.56 73 SER A CA 1
ATOM 589 C C . SER A 1 73 ? 11.057 -0.427 -0.616 1.00 96.56 73 SER A C 1
ATOM 591 O O . SER A 1 73 ? 1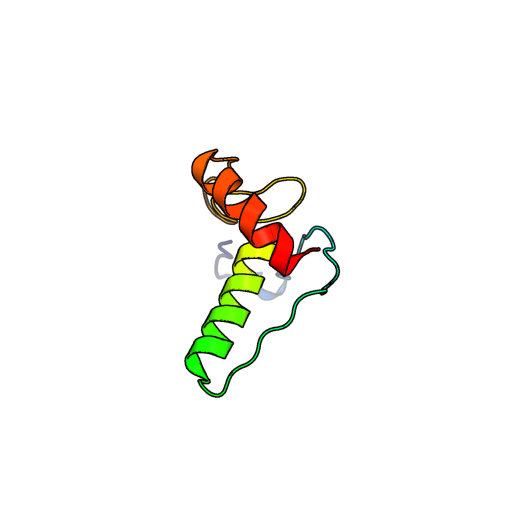0.581 0.188 -1.567 1.00 96.56 73 SER A O 1
ATOM 593 N N . TYR A 1 74 ? 12.324 -0.244 -0.233 1.00 94.81 74 TYR A N 1
ATOM 594 C CA . TYR A 1 74 ? 13.218 0.689 -0.927 1.00 94.81 74 TYR A CA 1
ATOM 595 C C . TYR A 1 74 ? 13.426 0.337 -2.401 1.00 94.81 74 TYR A C 1
ATOM 597 O O . TYR A 1 74 ? 13.541 1.249 -3.223 1.00 94.81 74 TYR A O 1
ATOM 605 N N . PHE A 1 75 ? 13.444 -0.955 -2.742 1.00 94.12 75 PHE A N 1
ATOM 606 C CA . PHE A 1 75 ? 13.534 -1.407 -4.128 1.00 94.12 75 PHE A CA 1
ATOM 607 C C . PHE A 1 75 ? 12.236 -1.122 -4.891 1.00 94.12 75 PHE A C 1
ATOM 609 O O . PHE A 1 75 ? 12.273 -0.509 -5.955 1.00 94.12 75 PHE A O 1
ATOM 616 N N . ILE A 1 76 ? 11.083 -1.497 -4.326 1.00 93.56 76 ILE A N 1
ATOM 617 C CA . ILE A 1 76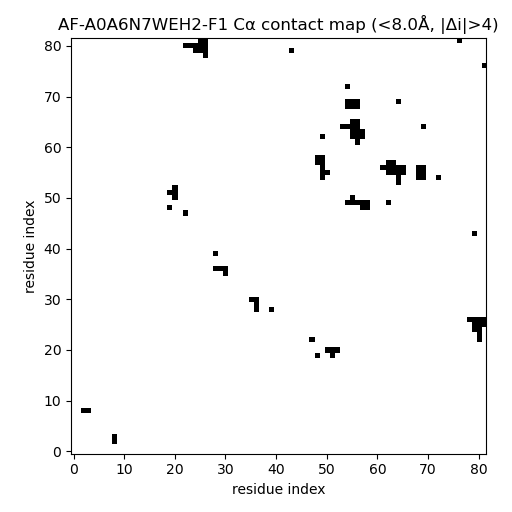 ? 9.761 -1.288 -4.947 1.00 93.56 76 ILE A CA 1
ATOM 618 C C . ILE A 1 76 ? 9.462 0.207 -5.139 1.00 93.56 76 ILE A C 1
ATOM 620 O O . ILE A 1 76 ? 8.926 0.612 -6.170 1.00 93.56 76 ILE A O 1
ATOM 624 N N . ASN A 1 77 ? 9.858 1.042 -4.179 1.00 93.50 77 ASN A N 1
ATOM 625 C CA . ASN A 1 77 ? 9.685 2.492 -4.210 1.00 93.50 77 ASN A CA 1
ATOM 626 C C . ASN A 1 77 ? 10.231 3.143 -5.493 1.00 93.50 77 ASN A C 1
ATOM 628 O O . ASN A 1 77 ? 9.619 4.088 -5.987 1.00 93.50 77 ASN A O 1
ATOM 632 N N . GLN A 1 78 ? 11.327 2.614 -6.056 1.00 92.00 78 GLN A N 1
ATOM 633 C CA . GLN A 1 78 ? 11.924 3.114 -7.306 1.00 92.00 78 GLN A CA 1
ATOM 634 C C . GLN A 1 78 ? 11.050 2.890 -8.546 1.00 92.00 78 GLN A C 1
ATOM 636 O O . GLN A 1 78 ? 11.333 3.466 -9.585 1.00 92.00 78 GLN A O 1
ATOM 641 N N . TYR A 1 79 ? 10.044 2.016 -8.460 1.00 90.50 79 TYR A N 1
ATOM 642 C CA . TYR A 1 79 ? 9.124 1.715 -9.558 1.00 90.50 79 TYR A CA 1
ATOM 643 C C . TYR A 1 79 ? 7.739 2.321 -9.345 1.00 90.50 79 TYR A C 1
ATOM 645 O O . TYR A 1 79 ? 6.978 2.436 -10.303 1.00 90.50 79 TYR A O 1
ATOM 653 N N . LEU A 1 80 ? 7.369 2.637 -8.097 1.00 90.94 80 LEU A N 1
ATOM 654 C CA . LEU A 1 80 ? 6.032 3.129 -7.758 1.00 90.94 80 LEU A CA 1
ATOM 655 C C . LEU A 1 80 ? 5.964 4.642 -7.540 1.00 90.94 80 LEU A C 1
ATOM 657 O O . LEU A 1 80 ? 4.997 5.269 -7.984 1.00 90.94 80 LEU A O 1
ATOM 661 N N . PHE A 1 81 ? 6.932 5.226 -6.830 1.00 90.06 81 PHE A N 1
ATOM 662 C CA . PHE A 1 81 ? 6.871 6.632 -6.403 1.00 90.06 81 PHE A CA 1
ATOM 663 C C . PHE A 1 81 ? 7.869 7.538 -7.133 1.00 90.06 81 PHE A C 1
ATOM 665 O O . PHE A 1 81 ? 7.690 8.759 -7.126 1.00 90.06 81 PHE A O 1
ATOM 672 N N . PHE A 1 82 ? 8.881 6.961 -7.781 1.00 86.25 82 PHE A N 1
ATOM 673 C CA . PHE A 1 82 ? 9.919 7.659 -8.541 1.00 86.25 82 PHE A CA 1
ATOM 674 C C . PHE A 1 82 ? 10.016 7.083 -9.947 1.00 86.25 82 PHE A C 1
ATOM 676 O O . PHE A 1 82 ? 10.350 7.892 -10.841 1.00 86.25 82 PHE A O 1
#

Mean predicted aligned error: 5.0 Å

Secondary structure (DSSP, 8-state):
-----STTGGG--------------------S-HHHHHHHHHHHHHHHHTBSSSB-S-SSS-----HHHHHHHHHHHHHHT-

Solvent-accessible surface area (backbone atoms only — not comparable to full-atom values): 5353 Å² total; per-residue (Å²): 138,88,78,78,89,58,96,62,49,88,78,62,86,88,84,83,84,89,81,79,60,92,67,65,87,72,49,84,82,81,65,93,50,68,66,60,39,50,50,50,55,51,49,53,51,51,51,54,61,20,36,55,102,53,51,32,73,32,74,78,82,80,59,40,76,40,68,70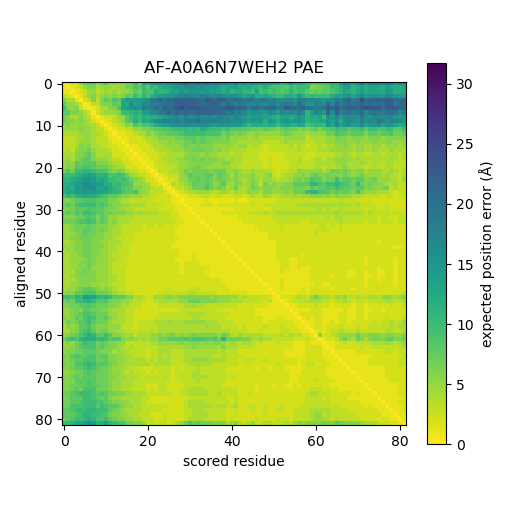,53,34,58,54,45,61,60,52,41,60,62,47,62,98

Radius of gyration: 17.6 Å; Cα contacts (8 Å, |Δi|>4): 56; chains: 1; bounding box: 48×24×42 Å

Organism: NCBI:txid2652274

InterPro domains:
  IPR012341 Six-hairpin glycosidase-like superfamily [G3DSA:1.50.10.10] (23-82)
  IPR035396 Alpha-L-rhamnosidase, six-hairpin glycosidase domain [PF17389] (25-80)

Sequence (82 aa):
MFVPVGENVSLVTVEALYKYVDFPKRSSFSCSDGLVNRIWEVSDTTFRLASGIFFLDGVKRERWIWSGDAYQSYFINQYLFF

pLDDT: mean 91.61, std 6.5, range [70.75, 98.69]